Protein AF-0000000079069950 (afdb_homodimer)

Sequence (160 aa):
MEATERRRVAADRVRTAEDAVAQLKEGLAGLGVTLPSLRVDPVSCAGNEPTPLVDLGRCNIDTALRLCEVLAEKGSGHGDMEATERRRVAADRVRTAEDAVAQLKEGLAGLGVTLPSLRVDPVSCAGNEPTPLVDLGRCNIDTALRLCEVLAEKGSGHGD

Solvent-accessible surface area (backbone atoms only — not comparable to full-atom values): 8679 Å² total; per-residue (Å²): 127,55,74,66,54,43,50,49,53,37,51,50,51,48,50,52,42,48,50,45,44,51,46,35,50,49,32,34,46,76,70,75,41,82,51,91,61,50,38,64,29,65,74,36,50,46,76,83,75,43,62,52,29,34,28,46,31,57,41,49,55,70,54,48,47,51,51,30,53,58,38,47,58,55,61,64,58,63,72,112,126,53,76,63,56,42,51,50,52,38,52,50,52,47,51,53,42,47,51,45,46,52,47,35,50,50,33,34,44,76,71,73,42,83,50,91,62,50,37,66,29,66,73,36,50,47,77,83,76,43,62,53,28,33,26,48,32,58,42,48,55,70,56,46,49,52,51,30,52,59,38,48,59,56,61,64,59,63,71,112

Structure (mmCIF, N/CA/C/O backbone):
data_AF-0000000079069950-model_v1
#
loop_
_entity.id
_entity.type
_entity.pdbx_description
1 polymer 'Secreted protein'
#
loop_
_atom_site.group_PDB
_atom_site.id
_atom_site.type_symbol
_atom_site.label_atom_id
_atom_site.label_alt_id
_atom_site.label_comp_id
_atom_site.label_asym_id
_atom_site.label_entity_id
_atom_site.label_seq_id
_atom_site.pdbx_PDB_ins_code
_atom_site.Cartn_x
_atom_site.Cartn_y
_atom_site.Cartn_z
_atom_site.occupancy
_atom_site.B_iso_or_equiv
_atom_site.auth_seq_id
_atom_site.auth_comp_id
_atom_site.auth_asym_id
_atom_site.auth_atom_id
_atom_site.pdbx_PDB_model_num
ATOM 1 N N . MET A 1 1 ? -3.541 34.531 7.141 1 69.88 1 MET A N 1
ATOM 2 C CA . MET A 1 1 ? -2.301 33.781 7.363 1 69.88 1 MET A CA 1
ATOM 3 C C . MET A 1 1 ? -1.174 34.344 6.5 1 69.88 1 MET A C 1
ATOM 5 O O . MET A 1 1 ? -1.321 34.469 5.281 1 69.88 1 MET A O 1
ATOM 9 N N . GLU A 1 2 ? -0.205 34.906 7.266 1 88.06 2 GLU A N 1
ATOM 10 C CA . GLU A 1 2 ? 0.92 35.469 6.531 1 88.06 2 GLU A CA 1
ATOM 11 C C . GLU A 1 2 ? 1.663 34.406 5.738 1 88.06 2 GLU A C 1
ATOM 13 O O . GLU A 1 2 ? 1.631 33.219 6.102 1 88.06 2 GLU A O 1
ATOM 18 N N . ALA A 1 3 ? 2.256 34.781 4.57 1 88.69 3 ALA A N 1
ATOM 19 C CA . ALA A 1 3 ? 2.924 33.875 3.658 1 88.69 3 ALA A CA 1
ATOM 20 C C . ALA A 1 3 ? 3.908 32.969 4.41 1 88.69 3 ALA A C 1
ATOM 22 O O . ALA A 1 3 ? 4.047 31.797 4.094 1 88.69 3 ALA A O 1
ATOM 23 N N . THR A 1 4 ? 4.496 33.469 5.395 1 89.75 4 THR A N 1
ATOM 24 C CA . THR A 1 4 ? 5.48 32.719 6.172 1 89.75 4 THR A CA 1
ATOM 25 C C . THR A 1 4 ? 4.801 31.641 7.02 1 89.75 4 THR A C 1
ATOM 27 O O . THR A 1 4 ? 5.312 30.531 7.145 1 89.75 4 THR A O 1
ATOM 30 N N . GLU A 1 5 ? 3.697 32.094 7.582 1 90.69 5 GLU A N 1
ATOM 31 C CA . GLU A 1 5 ? 2.949 31.141 8.398 1 90.69 5 GLU A CA 1
ATOM 32 C C . GLU A 1 5 ? 2.385 30 7.559 1 90.69 5 GLU A C 1
ATOM 34 O O . GLU A 1 5 ? 2.412 28.844 7.973 1 90.69 5 GLU A O 1
ATOM 39 N N . ARG A 1 6 ? 1.92 30.328 6.391 1 88.75 6 ARG A N 1
ATOM 40 C CA . ARG A 1 6 ? 1.39 29.312 5.48 1 88.75 6 ARG A CA 1
ATOM 41 C C . ARG A 1 6 ? 2.467 28.312 5.086 1 88.75 6 ARG A C 1
ATOM 43 O O . ARG A 1 6 ? 2.209 27.109 5.023 1 88.75 6 ARG A O 1
ATOM 50 N N . ARG A 1 7 ? 3.633 28.844 4.863 1 90.56 7 ARG A N 1
ATOM 51 C CA . ARG A 1 7 ? 4.754 28 4.492 1 90.56 7 ARG A CA 1
ATOM 52 C C . ARG A 1 7 ? 5.16 27.094 5.652 1 90.56 7 ARG A C 1
ATOM 54 O O . ARG A 1 7 ? 5.508 25.922 5.445 1 90.56 7 ARG A O 1
ATOM 61 N N . ARG A 1 8 ? 5.125 27.656 6.785 1 91.94 8 ARG A N 1
ATOM 62 C CA . ARG A 1 8 ? 5.461 26.875 7.965 1 91.94 8 ARG A CA 1
ATOM 63 C C . ARG A 1 8 ? 4.445 25.75 8.18 1 91.94 8 ARG A C 1
ATOM 65 O O . ARG A 1 8 ? 4.824 24.609 8.461 1 91.94 8 ARG A O 1
ATOM 72 N N . VAL A 1 9 ? 3.205 25.969 8.086 1 91.5 9 VAL A N 1
ATOM 73 C CA . VAL A 1 9 ? 2.143 24.984 8.258 1 91.5 9 VAL A CA 1
ATOM 74 C C . VAL A 1 9 ? 2.279 23.891 7.211 1 91.5 9 VAL A C 1
ATOM 76 O O . VAL A 1 9 ? 2.145 22.703 7.523 1 91.5 9 VAL A O 1
ATOM 79 N N . ALA A 1 10 ? 2.559 24.344 6.016 1 91.25 10 ALA A N 1
ATOM 80 C CA . ALA A 1 10 ? 2.756 23.391 4.922 1 91.25 10 ALA A CA 1
ATOM 81 C C . ALA A 1 10 ? 3.926 22.453 5.211 1 91.25 10 ALA A C 1
ATOM 83 O O . ALA A 1 10 ? 3.824 21.25 5.008 1 91.25 10 ALA A O 1
ATOM 84 N N . ALA A 1 11 ? 5.008 22.969 5.684 1 92.69 11 ALA A N 1
ATOM 85 C CA . ALA A 1 11 ? 6.188 22.172 6.023 1 92.69 11 ALA A CA 1
ATOM 86 C C . ALA A 1 11 ? 5.883 21.188 7.156 1 92.69 11 ALA A C 1
ATOM 88 O O . ALA A 1 11 ? 6.367 20.062 7.152 1 92.69 11 ALA A O 1
ATOM 89 N N . ASP A 1 12 ? 5.152 21.609 8.062 1 93.62 12 ASP A N 1
ATOM 90 C CA . ASP A 1 12 ? 4.785 20.766 9.195 1 93.62 12 ASP A CA 1
ATOM 91 C C . ASP A 1 12 ? 3.926 19.594 8.742 1 93.62 12 ASP A C 1
ATOM 93 O O . ASP A 1 12 ? 4.082 18.469 9.242 1 93.62 12 ASP A O 1
ATOM 97 N N . ARG A 1 13 ? 3.016 19.844 7.852 1 93.69 13 ARG A N 1
ATOM 98 C CA . ARG A 1 13 ? 2.168 18.781 7.312 1 93.69 13 ARG A CA 1
ATOM 99 C C . ARG A 1 13 ? 3.002 17.719 6.602 1 93.69 13 ARG A C 1
ATOM 101 O O . ARG A 1 13 ? 2.756 16.531 6.758 1 93.69 13 ARG A O 1
ATOM 108 N N . VAL A 1 14 ? 3.936 18.141 5.895 1 95 14 VAL A N 1
ATOM 109 C CA . VAL A 1 14 ? 4.797 17.234 5.145 1 95 14 VAL A CA 1
ATOM 110 C C . VAL A 1 14 ? 5.664 16.422 6.105 1 95 14 VAL A C 1
ATOM 112 O O . VAL A 1 14 ? 5.848 15.219 5.922 1 95 14 VAL A O 1
ATOM 115 N N . ARG A 1 15 ? 6.156 17.031 7.094 1 95.69 15 ARG A N 1
ATOM 116 C CA . ARG A 1 15 ? 6.961 16.344 8.094 1 95.69 15 ARG A CA 1
ATOM 117 C C . ARG A 1 15 ? 6.141 15.273 8.812 1 95.69 15 ARG A C 1
ATOM 119 O O . ARG A 1 15 ? 6.645 14.188 9.094 1 95.69 15 ARG A O 1
ATOM 126 N N . THR A 1 16 ? 4.949 15.633 9.102 1 95.5 16 THR A N 1
ATOM 127 C CA . THR A 1 16 ? 4.051 14.672 9.734 1 95.5 16 THR A CA 1
ATOM 128 C C . THR A 1 16 ? 3.832 13.461 8.828 1 95.5 16 THR A C 1
ATOM 130 O O . THR A 1 16 ? 3.854 12.32 9.297 1 95.5 16 THR A O 1
ATOM 133 N N . ALA A 1 17 ? 3.666 13.75 7.641 1 97.25 17 ALA A N 1
ATOM 134 C CA . ALA A 1 17 ? 3.5 12.672 6.668 1 97.25 17 ALA A CA 1
ATOM 135 C C . ALA A 1 17 ? 4.762 11.82 6.578 1 97.25 17 ALA A C 1
ATOM 137 O O . ALA A 1 17 ? 4.68 10.594 6.504 1 97.25 17 ALA A O 1
ATOM 138 N N . GLU A 1 18 ? 5.906 12.406 6.512 1 98 18 GLU A N 1
ATOM 139 C CA . GLU A 1 18 ? 7.18 11.695 6.469 1 98 18 GLU A CA 1
ATOM 140 C C . GLU A 1 18 ? 7.359 10.812 7.699 1 98 18 GLU A C 1
ATOM 142 O O . GLU A 1 18 ? 7.887 9.703 7.602 1 98 18 GLU A O 1
ATOM 147 N N . ASP A 1 19 ? 6.957 11.289 8.773 1 98 19 ASP A N 1
ATOM 148 C CA . ASP A 1 19 ? 7.02 10.508 10.008 1 98 19 ASP A CA 1
ATOM 149 C C . ASP A 1 19 ? 6.121 9.273 9.914 1 98 19 ASP A C 1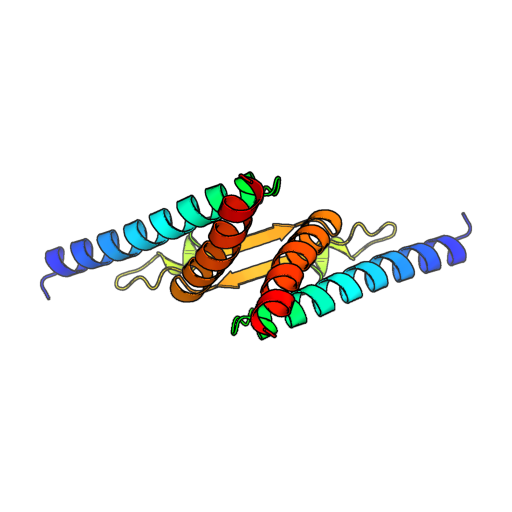
ATOM 151 O O . ASP A 1 19 ? 6.5 8.188 10.359 1 98 19 ASP A O 1
ATOM 155 N N . ALA A 1 20 ? 4.938 9.422 9.406 1 97.56 20 ALA A N 1
ATOM 156 C CA . ALA A 1 20 ? 4.023 8.305 9.219 1 97.56 20 ALA A CA 1
ATOM 157 C C . ALA A 1 20 ? 4.625 7.254 8.281 1 97.56 20 ALA A C 1
ATOM 159 O O . ALA A 1 20 ? 4.527 6.055 8.547 1 97.56 20 ALA A O 1
ATOM 160 N N . VAL A 1 21 ? 5.289 7.703 7.246 1 98.31 21 VAL A N 1
ATOM 161 C CA . VAL A 1 21 ? 5.93 6.809 6.289 1 98.31 21 VAL A CA 1
ATOM 162 C C . VAL A 1 21 ? 7.059 6.039 6.973 1 98.31 21 VAL A C 1
ATOM 164 O O . VAL A 1 21 ? 7.215 4.836 6.766 1 98.31 21 VAL A O 1
ATOM 167 N N . ALA A 1 22 ? 7.824 6.738 7.758 1 98.12 22 ALA A N 1
ATOM 168 C CA . ALA A 1 22 ? 8.906 6.09 8.492 1 98.12 22 ALA A CA 1
ATOM 169 C C . ALA A 1 22 ? 8.367 5.02 9.438 1 98.12 22 ALA A C 1
ATOM 171 O O . ALA A 1 22 ? 8.922 3.92 9.523 1 98.12 22 ALA A O 1
ATOM 172 N N . GLN A 1 23 ? 7.324 5.336 10.094 1 97.62 23 GLN A N 1
ATOM 173 C CA . GLN A 1 23 ? 6.691 4.375 10.992 1 97.62 23 GLN A CA 1
ATOM 174 C C . GLN A 1 23 ? 6.184 3.158 10.219 1 97.62 23 GLN A C 1
ATOM 176 O O . GLN A 1 23 ? 6.332 2.021 10.68 1 97.62 23 GLN A O 1
ATOM 181 N N . LEU A 1 24 ? 5.543 3.426 9.164 1 96.94 24 LEU A N 1
ATOM 182 C CA . LEU A 1 24 ? 5.027 2.348 8.328 1 96.94 24 LEU A CA 1
ATOM 183 C C . LEU A 1 24 ? 6.156 1.442 7.848 1 96.94 24 LEU A C 1
ATOM 185 O O . LEU A 1 24 ? 6.027 0.216 7.879 1 96.94 24 LEU A O 1
ATOM 189 N N . LYS A 1 25 ? 7.246 2.037 7.406 1 97.06 25 LYS A N 1
ATOM 190 C CA . LYS A 1 25 ? 8.406 1.271 6.969 1 97.06 25 LYS A CA 1
ATO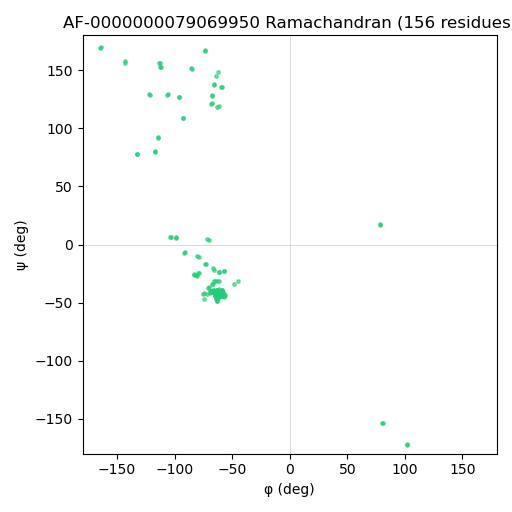M 191 C C . LYS A 1 25 ? 8.945 0.392 8.094 1 97.06 25 LYS A C 1
ATOM 193 O O . LYS A 1 25 ? 9.281 -0.775 7.875 1 97.06 25 LYS A O 1
ATOM 198 N N . GLU A 1 26 ? 9.008 0.953 9.203 1 96.31 26 GLU A N 1
ATOM 199 C CA . GLU A 1 26 ? 9.477 0.205 10.367 1 96.31 2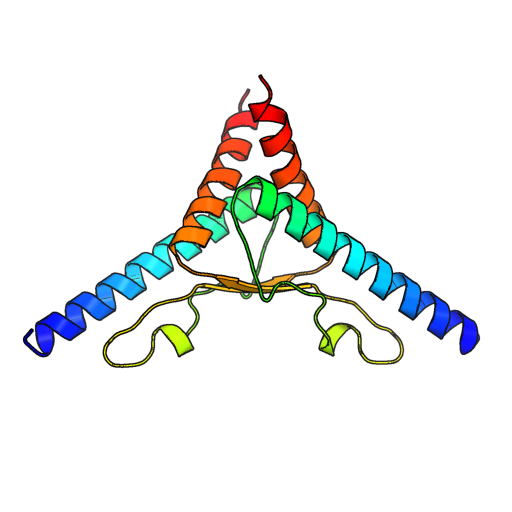6 GLU A CA 1
ATOM 200 C C . GLU A 1 26 ? 8.547 -0.959 10.688 1 96.31 26 GLU A C 1
ATOM 202 O O . GLU A 1 26 ? 9 -2.076 10.938 1 96.31 26 GLU A O 1
ATOM 207 N N . GLY A 1 27 ? 7.234 -0.665 10.727 1 94.75 27 GLY A N 1
ATOM 208 C CA . GLY A 1 27 ? 6.258 -1.714 10.969 1 94.75 27 GLY A CA 1
ATOM 209 C C . GLY A 1 27 ? 6.328 -2.844 9.961 1 94.75 27 GLY A C 1
ATOM 210 O O . GLY A 1 27 ? 6.277 -4.02 10.328 1 94.75 27 GLY A O 1
ATOM 211 N N . LEU A 1 28 ? 6.438 -2.508 8.773 1 94.81 28 LEU A N 1
ATOM 212 C CA . LEU A 1 28 ? 6.535 -3.508 7.711 1 94.81 28 LEU A CA 1
ATOM 213 C C . LEU A 1 28 ? 7.82 -4.316 7.844 1 94.81 28 LEU A C 1
ATOM 215 O O . LEU A 1 28 ? 7.805 -5.539 7.691 1 94.81 28 LEU A O 1
ATOM 219 N N . ALA A 1 29 ? 8.914 -3.619 8.109 1 93.75 29 ALA A N 1
ATOM 220 C CA . ALA A 1 29 ? 10.203 -4.285 8.281 1 93.75 29 ALA A CA 1
ATOM 221 C C . ALA A 1 29 ? 10.141 -5.305 9.414 1 93.75 29 ALA A C 1
ATOM 223 O O . ALA A 1 29 ? 10.758 -6.371 9.328 1 93.75 29 ALA A O 1
ATOM 224 N N . GLY A 1 30 ? 9.453 -4.926 10.438 1 91.88 30 GLY A N 1
ATOM 225 C CA . GLY A 1 30 ? 9.266 -5.84 11.555 1 91.88 30 GLY A CA 1
ATOM 226 C C . GLY A 1 30 ? 8.617 -7.152 11.148 1 91.88 30 GLY A C 1
ATOM 227 O O . GLY A 1 30 ? 8.773 -8.164 11.836 1 91.88 30 GLY A O 1
ATOM 228 N N . LEU A 1 31 ? 7.93 -7.129 10.062 1 88.88 31 LEU A N 1
ATOM 229 C CA . LEU A 1 31 ? 7.25 -8.312 9.547 1 88.88 31 LEU A CA 1
ATOM 230 C C . LEU A 1 31 ? 8.016 -8.914 8.375 1 88.88 31 LEU A C 1
ATOM 232 O O . LEU A 1 31 ? 7.527 -9.828 7.711 1 88.88 31 LEU A O 1
ATOM 236 N N . GLY A 1 32 ? 9.172 -8.414 8.086 1 91.81 32 GLY A N 1
ATOM 237 C CA . GLY A 1 32 ? 9.969 -8.891 6.969 1 91.81 32 GLY A CA 1
ATOM 238 C C . GLY A 1 32 ? 9.5 -8.367 5.629 1 91.81 32 GLY A C 1
ATOM 239 O O . GLY A 1 32 ? 9.781 -8.969 4.59 1 91.81 32 GLY A O 1
ATOM 240 N N . VAL A 1 33 ? 8.703 -7.332 5.586 1 93.31 33 VAL A N 1
ATOM 241 C CA . VAL A 1 33 ? 8.141 -6.758 4.367 1 93.31 33 VAL A CA 1
ATOM 242 C C . VAL A 1 33 ? 8.844 -5.445 4.043 1 93.31 33 VAL A C 1
ATOM 244 O O . VAL A 1 33 ? 9.047 -4.609 4.926 1 93.31 33 VAL A O 1
ATOM 247 N N . THR A 1 34 ? 9.273 -5.363 2.84 1 94.69 34 THR A N 1
ATOM 248 C CA . THR A 1 34 ? 9.859 -4.113 2.369 1 94.69 34 THR A CA 1
ATOM 249 C C . THR A 1 34 ? 9.109 -3.592 1.148 1 94.69 34 THR A C 1
ATOM 251 O O . THR A 1 34 ? 8.773 -4.359 0.243 1 94.69 34 THR A O 1
ATOM 254 N N . LEU A 1 35 ? 8.742 -2.387 1.184 1 96.56 35 LEU A N 1
ATOM 255 C CA . LEU A 1 35 ? 8.172 -1.657 0.055 1 96.56 35 LEU A CA 1
ATOM 256 C C . LEU A 1 35 ? 9.109 -0.533 -0.388 1 96.56 35 LEU A C 1
ATOM 258 O O . LEU A 1 35 ? 9.016 0.589 0.117 1 96.56 35 LEU A O 1
ATOM 262 N N . PRO A 1 36 ? 9.977 -0.802 -1.322 1 95.75 36 PRO A N 1
ATOM 263 C CA . PRO A 1 36 ? 11.047 0.138 -1.671 1 95.75 36 PRO A CA 1
ATOM 264 C C . PRO A 1 36 ? 10.516 1.473 -2.188 1 95.75 36 PRO A C 1
ATOM 266 O O . PRO A 1 36 ? 11.211 2.486 -2.129 1 95.75 36 PRO A O 1
ATOM 269 N N . SER A 1 37 ? 9.297 1.433 -2.705 1 96.44 37 SER A N 1
ATOM 270 C CA . SER A 1 37 ? 8.781 2.646 -3.328 1 96.44 37 SER A CA 1
ATOM 271 C C . SER A 1 37 ? 7.855 3.404 -2.379 1 96.44 37 SER A C 1
ATOM 273 O O . SER A 1 37 ? 7.227 4.387 -2.771 1 96.44 37 SER A O 1
ATOM 275 N N . LEU A 1 38 ? 7.754 2.973 -1.173 1 97.88 38 LEU A N 1
ATOM 276 C CA . LEU A 1 38 ? 6.93 3.625 -0.16 1 97.88 38 LEU A CA 1
ATOM 277 C C . LEU A 1 38 ? 7.508 4.984 0.217 1 97.88 38 LEU A C 1
ATOM 279 O O . LEU A 1 38 ? 8.68 5.082 0.603 1 97.88 38 LEU A O 1
ATOM 283 N N . ARG A 1 39 ? 6.699 6.035 0.02 1 98.12 39 ARG A N 1
ATOM 284 C CA . ARG A 1 39 ? 7.148 7.398 0.276 1 98.12 39 ARG A CA 1
ATOM 285 C C . ARG A 1 39 ? 5.965 8.359 0.354 1 98.12 39 ARG A C 1
ATOM 287 O O . ARG A 1 39 ? 4.832 7.977 0.054 1 98.12 39 ARG A O 1
ATOM 294 N N . VAL A 1 40 ? 6.32 9.586 0.81 1 98 40 VAL A N 1
ATOM 295 C CA . VAL A 1 40 ? 5.344 10.656 0.632 1 98 40 VAL A CA 1
ATOM 296 C C . VAL A 1 40 ? 5.188 10.977 -0.854 1 98 40 VAL A C 1
ATOM 298 O O . VAL A 1 40 ? 6.18 11.102 -1.576 1 98 40 VAL A O 1
ATOM 301 N N . ASP A 1 41 ? 3.904 10.969 -1.30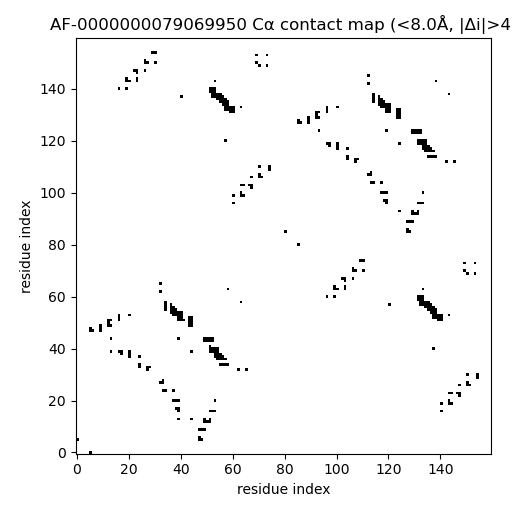1 1 97.19 41 ASP A N 1
ATOM 302 C CA . ASP A 1 41 ? 3.658 11.297 -2.701 1 97.19 41 ASP A CA 1
ATOM 303 C C . ASP A 1 41 ? 4.129 12.719 -3.023 1 97.19 41 ASP A C 1
ATOM 305 O O . ASP A 1 41 ? 3.609 13.688 -2.471 1 97.19 41 ASP A O 1
ATOM 309 N N . PRO A 1 42 ? 5.035 12.859 -3.916 1 95.56 42 PRO A N 1
ATOM 310 C CA . PRO A 1 42 ? 5.602 14.188 -4.18 1 95.56 42 PRO A CA 1
ATOM 311 C C . PRO A 1 42 ? 4.582 15.156 -4.773 1 95.56 42 PRO A C 1
ATOM 313 O O . PRO A 1 42 ? 4.652 16.359 -4.523 1 95.56 42 PRO A O 1
ATOM 316 N N . VAL A 1 43 ? 3.664 14.594 -5.535 1 94.75 43 VAL A N 1
ATOM 317 C CA . VAL A 1 43 ? 2.68 15.438 -6.207 1 94.75 43 VAL A CA 1
ATOM 318 C C . VAL A 1 43 ? 1.739 16.062 -5.176 1 94.75 43 VAL A C 1
ATOM 320 O O . VAL A 1 43 ? 1.387 17.234 -5.273 1 94.75 43 VAL A O 1
ATOM 323 N N . SER A 1 44 ? 1.375 15.266 -4.199 1 95.12 44 SER A N 1
ATOM 324 C CA . SER A 1 44 ? 0.43 15.727 -3.186 1 95.12 44 SER A CA 1
ATOM 325 C C . SER A 1 44 ? 1.083 16.719 -2.234 1 95.12 44 SER A C 1
ATOM 327 O O . SER A 1 44 ? 0.392 17.438 -1.504 1 95.12 44 SER A O 1
ATOM 329 N N . CYS A 1 45 ? 2.383 16.766 -2.207 1 93.19 45 CYS A N 1
ATOM 330 C CA . CYS A 1 45 ? 3.117 17.672 -1.328 1 93.19 45 CYS A CA 1
ATOM 331 C C . CYS A 1 45 ? 3.404 19 -2.023 1 93.19 45 CYS A C 1
ATOM 333 O O . CYS A 1 45 ? 3.861 19.953 -1.388 1 93.19 45 CYS A O 1
ATOM 335 N N . ALA A 1 46 ? 3.096 19.031 -3.188 1 88.75 46 ALA A N 1
ATOM 336 C CA . ALA A 1 46 ? 3.432 20.219 -3.971 1 88.75 46 ALA A CA 1
ATOM 337 C C . ALA A 1 46 ? 2.352 21.281 -3.836 1 88.75 46 ALA A C 1
ATOM 339 O O . ALA A 1 46 ? 1.22 20.984 -3.445 1 88.75 46 ALA A O 1
ATOM 340 N N . GLY A 1 47 ? 2.715 22.562 -3.975 1 83.56 47 GLY A N 1
ATOM 341 C CA . GLY A 1 47 ? 1.772 23.656 -4.008 1 83.56 47 GLY A CA 1
ATOM 342 C C . GLY A 1 47 ? 1.695 24.422 -2.695 1 83.56 47 GLY A C 1
ATOM 343 O O . GLY A 1 47 ? 2.502 24.188 -1.792 1 83.56 47 GLY A O 1
ATOM 344 N N . ASN A 1 48 ? 0.699 25.391 -2.592 1 81.69 48 ASN A N 1
ATOM 345 C CA . ASN A 1 48 ? 0.606 26.328 -1.488 1 81.69 48 ASN A CA 1
ATOM 346 C C . ASN A 1 48 ? -0.098 25.719 -0.28 1 81.69 48 ASN A C 1
ATOM 348 O O . ASN A 1 48 ? 0.121 26.156 0.854 1 81.69 48 ASN A O 1
ATOM 352 N N . GLU A 1 49 ? -0.924 24.781 -0.476 1 88.81 49 GLU A N 1
ATOM 353 C CA . GLU A 1 49 ? -1.649 24.094 0.588 1 88.81 49 GLU A CA 1
ATOM 354 C C . GLU A 1 49 ? -1.584 22.594 0.413 1 88.81 49 GLU A C 1
ATOM 356 O O . GLU A 1 49 ? -2.564 21.953 0.005 1 88.81 49 GLU A O 1
ATOM 361 N N . PRO A 1 50 ? -0.407 22.109 0.81 1 91.25 50 PRO A N 1
ATOM 362 C CA . PRO A 1 50 ? -0.209 20.688 0.584 1 91.25 50 PRO A CA 1
ATOM 363 C C . PRO A 1 50 ? -1.148 19.812 1.421 1 91.25 50 PRO A C 1
ATOM 365 O O . PRO A 1 50 ? -1.444 20.156 2.57 1 91.25 50 PRO A O 1
ATOM 368 N N . THR A 1 51 ? -1.739 18.75 0.832 1 94.25 51 THR A N 1
ATOM 369 C CA . THR A 1 51 ? -2.447 17.641 1.461 1 94.25 51 THR A CA 1
ATOM 370 C C . THR A 1 51 ? -1.734 16.312 1.188 1 94.25 51 THR A C 1
ATOM 372 O O . THR A 1 51 ? -2.158 15.547 0.326 1 94.25 51 THR A O 1
ATOM 375 N N . PRO A 1 52 ? -0.681 16.125 1.98 1 96.62 52 PRO A N 1
ATOM 376 C CA . PRO A 1 52 ? 0.219 15.016 1.668 1 96.62 52 PRO A CA 1
ATOM 377 C C . PRO A 1 52 ? -0.49 13.664 1.676 1 96.62 52 PRO A C 1
ATOM 379 O O . PRO A 1 52 ? -1.345 13.414 2.529 1 96.62 52 PRO A O 1
ATOM 382 N N . LEU A 1 53 ? -0.21 12.914 0.713 1 96.75 53 LEU A N 1
ATOM 383 C CA . LEU A 1 53 ? -0.607 11.508 0.619 1 96.75 53 LEU A CA 1
ATOM 384 C C . LEU A 1 53 ? 0.611 10.594 0.686 1 96.75 53 LEU A C 1
ATOM 386 O O . LEU A 1 53 ? 1.735 11.031 0.427 1 96.75 53 LEU A O 1
ATOM 390 N N . VAL A 1 54 ? 0.308 9.398 1.096 1 97.69 54 VAL A N 1
ATOM 391 C CA . VAL A 1 54 ? 1.339 8.367 1.076 1 97.69 54 VAL A CA 1
ATOM 392 C C . VAL A 1 54 ? 1.22 7.543 -0.203 1 97.69 54 VAL A C 1
ATOM 394 O O . VAL A 1 54 ? 0.129 7.09 -0.56 1 97.69 54 VAL A O 1
ATOM 397 N N . ASP A 1 55 ? 2.314 7.453 -0.883 1 97.75 55 ASP A N 1
ATOM 398 C CA . ASP A 1 55 ? 2.404 6.547 -2.023 1 97.75 55 ASP A CA 1
ATOM 399 C C . ASP A 1 55 ? 2.951 5.184 -1.599 1 97.75 55 ASP A C 1
ATOM 401 O O . ASP A 1 55 ? 4.148 5.047 -1.333 1 97.75 55 ASP A O 1
ATOM 405 N N . LEU A 1 56 ? 2.045 4.145 -1.6 1 97.69 56 LEU A N 1
ATOM 406 C CA . LEU A 1 56 ? 2.453 2.822 -1.141 1 97.69 56 LEU A CA 1
ATOM 407 C C . LEU A 1 56 ? 3.195 2.07 -2.24 1 97.69 56 LEU A C 1
ATOM 409 O O . LEU A 1 56 ? 3.977 1.16 -1.956 1 97.69 56 LEU A O 1
ATOM 413 N N . GLY A 1 57 ? 2.941 2.371 -3.359 1 96.81 57 GLY A N 1
ATOM 414 C CA . GLY A 1 57 ? 3.658 1.762 -4.469 1 96.81 57 GLY A CA 1
ATOM 415 C C . GLY A 1 57 ? 3.141 0.382 -4.828 1 96.81 57 GLY A C 1
ATOM 416 O O . GLY A 1 57 ? 1.938 0.122 -4.742 1 96.81 57 GLY A O 1
ATOM 417 N N . ARG A 1 58 ? 4.035 -0.425 -5.398 1 96.94 58 ARG A N 1
ATOM 418 C CA . ARG A 1 58 ? 3.715 -1.775 -5.848 1 96.94 58 ARG A CA 1
ATOM 419 C C . ARG A 1 58 ? 4.441 -2.818 -5.004 1 96.94 58 ARG A C 1
ATOM 421 O O . ARG A 1 58 ? 5.469 -2.523 -4.391 1 96.94 58 ARG A O 1
ATOM 428 N N . CYS A 1 59 ? 3.85 -3.941 -4.938 1 96.69 59 CYS A N 1
ATOM 429 C CA . CYS A 1 59 ? 4.488 -5.047 -4.234 1 96.69 59 CYS A CA 1
ATOM 430 C C . CYS A 1 59 ? 4.211 -6.371 -4.938 1 96.69 59 CYS A C 1
ATOM 432 O O . CYS A 1 59 ? 3.299 -6.465 -5.762 1 96.69 59 CYS A O 1
ATOM 434 N N . ASN A 1 60 ? 5.082 -7.375 -4.73 1 96.31 60 ASN A N 1
ATOM 435 C CA . ASN A 1 60 ? 4.836 -8.703 -5.293 1 96.31 60 ASN A CA 1
ATOM 436 C C . ASN A 1 60 ? 3.719 -9.422 -4.547 1 96.31 60 ASN A C 1
ATOM 438 O O . ASN A 1 60 ? 3.277 -8.977 -3.488 1 96.31 60 ASN A O 1
ATOM 442 N N . ILE A 1 61 ? 3.271 -10.516 -5.18 1 96.12 61 ILE A N 1
ATOM 443 C CA . ILE A 1 61 ? 2.139 -11.273 -4.648 1 96.12 61 ILE A CA 1
ATOM 444 C C . ILE A 1 61 ? 2.506 -11.867 -3.291 1 96.12 61 ILE A C 1
ATOM 446 O O . ILE A 1 61 ? 1.683 -11.883 -2.373 1 96.12 61 ILE A O 1
ATOM 450 N N . ASP A 1 62 ? 3.701 -12.352 -3.191 1 94.31 62 ASP A N 1
ATOM 451 C CA . ASP A 1 62 ? 4.141 -12.93 -1.927 1 94.31 62 ASP A CA 1
ATOM 452 C C . ASP A 1 62 ? 4.055 -11.914 -0.794 1 94.31 62 ASP A C 1
ATOM 454 O O . ASP A 1 62 ? 3.629 -12.242 0.315 1 94.31 62 ASP A O 1
ATOM 458 N N . THR A 1 63 ? 4.41 -10.711 -1.018 1 94.88 63 THR A N 1
ATOM 459 C CA . THR A 1 63 ? 4.328 -9.625 -0.044 1 94.88 63 THR A CA 1
ATOM 460 C C . THR A 1 63 ? 2.877 -9.344 0.327 1 94.88 63 THR A C 1
ATOM 462 O O . THR A 1 63 ? 2.551 -9.188 1.506 1 94.88 63 THR A O 1
ATOM 465 N N . ALA A 1 64 ? 2.037 -9.25 -0.66 1 95.88 64 ALA A N 1
ATOM 466 C CA . ALA A 1 64 ? 0.612 -9.039 -0.419 1 95.88 64 ALA A CA 1
ATOM 467 C C . ALA A 1 64 ? 0.038 -10.125 0.487 1 95.88 64 ALA A C 1
ATOM 469 O O . ALA A 1 64 ? -0.725 -9.828 1.41 1 95.88 64 ALA A O 1
ATOM 470 N N . LEU A 1 65 ? 0.425 -11.344 0.2 1 95.25 65 LEU A N 1
ATOM 471 C CA . LEU A 1 65 ? -0.085 -12.461 0.979 1 95.25 65 LEU A CA 1
ATOM 472 C C . LEU A 1 65 ? 0.426 -12.406 2.416 1 95.25 65 LEU A C 1
ATOM 474 O O . LEU A 1 65 ? -0.306 -12.734 3.352 1 95.25 65 LEU A O 1
ATOM 478 N N . ARG A 1 66 ? 1.623 -11.93 2.584 1 93.56 66 ARG A N 1
ATOM 479 C CA . ARG A 1 66 ? 2.15 -11.742 3.932 1 93.56 66 ARG A CA 1
ATOM 480 C C . ARG A 1 66 ? 1.35 -10.68 4.688 1 93.56 66 ARG A C 1
ATOM 482 O O . ARG A 1 66 ? 1.036 -10.859 5.867 1 93.56 66 ARG A O 1
ATOM 489 N N . LEU A 1 67 ? 1.028 -9.648 3.98 1 93.62 67 LEU A N 1
ATOM 490 C CA . LEU A 1 67 ? 0.207 -8.609 4.602 1 93.62 67 LEU A CA 1
ATOM 491 C C . LEU A 1 67 ? -1.163 -9.164 4.98 1 93.62 67 LEU A C 1
ATOM 493 O O . LEU A 1 67 ? -1.694 -8.836 6.047 1 93.62 67 LEU A O 1
ATOM 497 N N . CYS A 1 68 ? -1.714 -9.977 4.164 1 94.19 68 CYS A N 1
ATOM 498 C CA . CYS A 1 68 ? -3.004 -10.602 4.453 1 94.19 68 CYS A CA 1
ATOM 499 C C . CYS A 1 68 ? -2.943 -11.406 5.742 1 94.19 68 CYS A C 1
ATOM 501 O O . CYS A 1 68 ? -3.879 -11.375 6.547 1 94.19 68 CYS A O 1
ATOM 503 N N . GLU A 1 69 ? -1.9 -12.078 5.91 1 92.06 69 GLU A N 1
ATOM 504 C CA . GLU A 1 69 ? -1.734 -12.891 7.113 1 92.06 69 GLU A CA 1
ATOM 505 C C . GLU A 1 69 ? -1.708 -12.016 8.367 1 92.06 69 GLU A C 1
ATOM 507 O O . GLU A 1 69 ? -2.309 -12.367 9.383 1 92.06 69 GLU A O 1
ATOM 512 N N . VAL A 1 70 ? -1.053 -10.969 8.273 1 89.94 70 VAL A N 1
ATOM 513 C CA . VAL A 1 70 ? -0.945 -10.039 9.391 1 89.94 70 VAL A CA 1
ATOM 514 C C . VAL A 1 70 ? -2.32 -9.469 9.727 1 89.94 70 VAL A C 1
ATOM 516 O O . VAL A 1 70 ? -2.682 -9.344 10.898 1 89.94 70 VAL A O 1
ATOM 519 N N . LEU A 1 71 ? -3.031 -9.156 8.734 1 89.62 71 LEU A N 1
ATOM 520 C CA . LEU A 1 71 ? -4.344 -8.547 8.922 1 89.62 71 LEU A CA 1
ATOM 521 C C . LEU A 1 71 ? -5.336 -9.562 9.484 1 89.62 71 LEU A C 1
ATOM 523 O O . LEU A 1 71 ? -6.215 -9.211 10.273 1 89.62 71 LEU A O 1
ATOM 527 N N . ALA A 1 72 ? -5.254 -10.789 9.07 1 85 72 ALA A N 1
ATOM 528 C CA . ALA A 1 72 ? -6.156 -11.844 9.516 1 85 72 ALA A CA 1
ATOM 529 C C . ALA A 1 7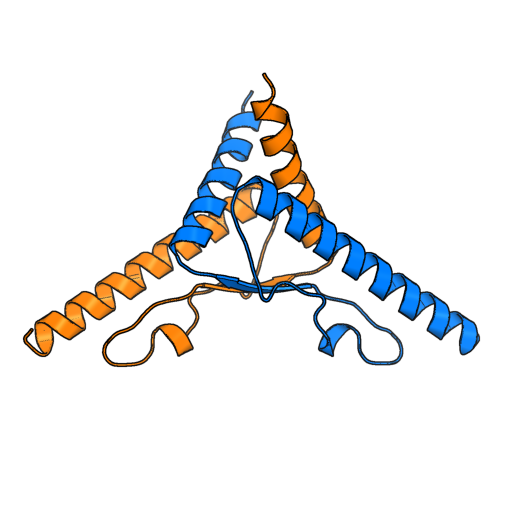2 ? -5.941 -12.164 10.992 1 85 72 ALA A C 1
ATOM 531 O O . ALA A 1 72 ? -6.891 -12.508 11.703 1 85 72 ALA A O 1
ATOM 532 N N . GLU A 1 73 ? -4.832 -12.203 11.438 1 77.38 73 GLU A N 1
ATOM 533 C CA . GLU A 1 73 ? -4.527 -12.477 12.836 1 77.38 73 GLU A CA 1
ATOM 534 C C . GLU A 1 73 ? -5.105 -11.398 13.75 1 77.38 73 GLU A C 1
ATOM 536 O O . GLU A 1 73 ? -5.457 -11.672 14.898 1 77.38 73 GLU A O 1
ATOM 541 N N . LYS A 1 74 ? -5.184 -10.273 13.312 1 65.31 74 LYS A N 1
ATOM 542 C CA . LYS A 1 74 ? -5.773 -9.188 14.094 1 65.31 74 LYS A CA 1
ATOM 543 C C . LYS A 1 74 ? -7.293 -9.305 14.141 1 65.31 74 LYS A C 1
ATOM 545 O O . LYS A 1 74 ? -7.914 -9.016 15.164 1 65.31 74 LYS A O 1
ATOM 550 N N . GLY A 1 75 ? -7.906 -9.617 13.016 1 58.38 75 GLY A N 1
ATOM 551 C CA . GLY A 1 75 ? -9.344 -9.828 13.039 1 58.38 75 GLY A CA 1
ATOM 552 C C . GLY A 1 75 ? -9.758 -10.977 13.938 1 58.38 75 GLY A C 1
ATOM 553 O O . GLY A 1 75 ? -10.859 -10.977 14.484 1 58.38 75 GLY A O 1
ATOM 554 N N . SER A 1 76 ? -9.07 -12.047 13.961 1 53.5 76 SER A N 1
ATOM 555 C CA . SER A 1 76 ? -9.43 -13.148 14.844 1 53.5 76 SER A CA 1
ATOM 556 C C . SER A 1 76 ? -9.281 -12.758 16.312 1 53.5 76 SER A C 1
ATOM 558 O O . SER A 1 76 ? -9.828 -13.414 17.188 1 53.5 76 SER A O 1
ATOM 560 N N . GLY A 1 77 ? -8.531 -11.82 16.547 1 47.31 77 GLY A N 1
ATOM 561 C CA . GLY A 1 77 ? -8.352 -11.516 17.953 1 47.31 77 GLY A CA 1
ATOM 562 C C . GLY A 1 77 ? -9.492 -10.711 18.531 1 47.31 77 GLY A C 1
ATOM 563 O O . GLY A 1 77 ? -9.516 -10.438 19.734 1 47.31 77 GLY A O 1
ATOM 564 N N . HIS A 1 78 ? -10.219 -9.984 17.812 1 43.19 78 HIS A N 1
ATOM 565 C CA . HIS A 1 78 ? -11.234 -9.195 18.5 1 43.19 78 HIS A CA 1
ATOM 566 C C . HIS A 1 78 ? -12.445 -10.039 18.859 1 43.19 78 HIS A C 1
ATOM 568 O O . HIS A 1 78 ? -13.453 -9.516 19.344 1 43.19 78 HIS A O 1
ATOM 574 N N . GLY A 1 79 ? -12.484 -11.266 18.312 1 34.94 79 GLY A N 1
ATOM 575 C CA . GLY A 1 79 ? -13.688 -11.953 18.75 1 34.94 79 GLY A CA 1
ATOM 576 C C . GLY A 1 79 ? -13.648 -12.336 20.219 1 34.94 79 GLY A C 1
ATOM 577 O O . GLY A 1 79 ? -14.516 -13.062 20.703 1 34.94 79 GLY A O 1
ATOM 578 N N . ASP A 1 80 ? -12.711 -12.023 21.016 1 29.66 80 ASP A N 1
ATOM 579 C CA . ASP A 1 80 ? -13.117 -12.406 22.359 1 29.66 80 ASP A CA 1
ATOM 580 C C . ASP A 1 80 ? -14.18 -11.453 22.906 1 29.66 80 ASP A C 1
ATOM 582 O O . ASP A 1 80 ? -14.148 -10.25 22.641 1 29.66 80 ASP A O 1
ATOM 586 N N . MET B 1 1 ? 6.723 -25.062 -24.625 1 70.81 1 MET B N 1
ATOM 587 C CA . MET B 1 1 ? 5.383 -24.703 -24.156 1 70.81 1 MET B CA 1
ATOM 588 C C . MET B 1 1 ? 4.555 -24.141 -25.312 1 70.81 1 MET B C 1
ATOM 590 O O . MET B 1 1 ? 4.984 -23.203 -25.984 1 70.81 1 MET B O 1
ATOM 594 N N . GLU B 1 2 ? 3.545 -24.938 -25.594 1 87.5 2 GLU B N 1
ATOM 595 C CA . GLU B 1 2 ? 2.707 -24.484 -26.703 1 87.5 2 GLU B CA 1
ATOM 596 C C . GLU B 1 2 ? 2.01 -23.172 -26.375 1 87.5 2 GLU B C 1
ATOM 598 O O . GLU B 1 2 ? 1.823 -22.844 -25.188 1 87.5 2 GLU B O 1
ATOM 603 N N . ALA B 1 3 ? 1.886 -22.375 -27.484 1 87.69 3 ALA B N 1
ATOM 604 C CA . ALA B 1 3 ? 1.314 -21.047 -27.328 1 87.69 3 ALA B CA 1
ATOM 605 C C . ALA B 1 3 ? 0.067 -21.078 -26.438 1 87.69 3 ALA B C 1
ATOM 607 O O . ALA B 1 3 ? -0.162 -20.172 -25.641 1 87.69 3 ALA B O 1
ATOM 608 N N . THR B 1 4 ? -0.696 -22.109 -26.422 1 90.19 4 THR B N 1
ATOM 609 C CA . THR B 1 4 ? -1.924 -22.25 -25.641 1 90.19 4 THR B CA 1
ATOM 610 C C . THR B 1 4 ? -1.609 -22.469 -24.172 1 90.19 4 THR B C 1
ATOM 612 O O . THR B 1 4 ? -2.283 -21.922 -23.297 1 90.19 4 THR B O 1
ATOM 615 N N . GLU B 1 5 ? -0.729 -23.328 -23.969 1 90.44 5 GLU B N 1
ATOM 616 C CA . GLU B 1 5 ? -0.321 -23.609 -22.594 1 90.44 5 GLU B CA 1
ATOM 617 C C . GLU B 1 5 ? 0.271 -22.359 -21.922 1 90.44 5 GLU B C 1
ATOM 619 O O . GLU B 1 5 ? 0.002 -22.094 -20.75 1 90.44 5 GLU B O 1
ATOM 624 N N . ARG B 1 6 ? 1.026 -21.609 -22.703 1 88.25 6 ARG B N 1
ATOM 625 C CA . ARG B 1 6 ? 1.623 -20.375 -22.188 1 88.25 6 ARG B CA 1
ATOM 626 C C . ARG B 1 6 ? 0.548 -19.375 -21.797 1 88.25 6 ARG B C 1
ATOM 628 O O . ARG B 1 6 ? 0.659 -18.703 -20.75 1 88.25 6 ARG B O 1
ATOM 635 N N . ARG B 1 7 ? -0.451 -19.312 -22.641 1 90.31 7 ARG B N 1
ATOM 636 C CA . ARG B 1 7 ? -1.556 -18.391 -22.375 1 90.31 7 ARG B CA 1
ATOM 637 C C . ARG B 1 7 ? -2.334 -18.828 -21.141 1 90.31 7 ARG B C 1
ATOM 639 O O . ARG B 1 7 ? -2.773 -17.984 -20.344 1 90.31 7 ARG B O 1
ATOM 646 N N . ARG B 1 8 ? -2.486 -20.078 -21.047 1 91.88 8 ARG B N 1
ATOM 647 C CA . ARG B 1 8 ? -3.184 -20.609 -19.875 1 91.88 8 ARG B CA 1
ATOM 648 C C . ARG B 1 8 ? -2.402 -20.328 -18.594 1 91.88 8 ARG B C 1
ATOM 650 O O . ARG B 1 8 ? -2.979 -19.906 -17.594 1 91.88 8 ARG B O 1
ATOM 657 N N . VAL B 1 9 ? -1.185 -20.516 -18.547 1 91.38 9 VAL B N 1
ATOM 658 C CA . VAL B 1 9 ? -0.326 -20.281 -17.391 1 91.38 9 VAL B CA 1
ATOM 659 C C . VAL B 1 9 ? -0.354 -18.812 -17.031 1 91.38 9 VAL B C 1
ATOM 661 O O . VAL B 1 9 ? -0.446 -18.453 -15.844 1 91.38 9 VAL B O 1
ATOM 664 N N . ALA B 1 10 ? -0.284 -18 -18.047 1 91 10 ALA B N 1
ATOM 665 C CA . ALA B 1 10 ? -0.341 -16.562 -17.844 1 91 10 ALA B CA 1
ATOM 666 C C . ALA B 1 10 ? -1.657 -16.156 -17.188 1 91 10 ALA B C 1
ATOM 668 O O . ALA B 1 10 ? -1.669 -15.344 -16.25 1 91 10 ALA B O 1
ATOM 669 N N . ALA B 1 11 ? -2.727 -16.672 -17.625 1 92.75 11 ALA B N 1
ATOM 670 C CA . ALA B 1 11 ? -4.043 -16.391 -17.062 1 92.75 11 ALA B CA 1
ATOM 671 C C . ALA B 1 11 ? -4.137 -16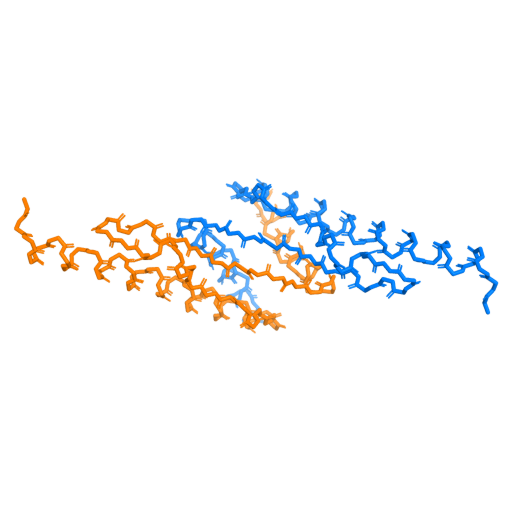.859 -15.609 1 92.75 11 ALA B C 1
ATOM 673 O O . ALA B 1 11 ? -4.75 -16.188 -14.773 1 92.75 11 ALA B O 1
ATOM 674 N N . ASP B 1 12 ? -3.613 -17.938 -15.359 1 93.5 12 ASP B N 1
ATOM 675 C CA . ASP B 1 12 ? -3.627 -18.484 -14 1 93.5 12 ASP B CA 1
ATOM 676 C C . ASP B 1 12 ? -2.844 -17.594 -13.039 1 93.5 12 ASP B C 1
ATOM 678 O O . ASP B 1 12 ? -3.254 -17.391 -11.898 1 93.5 12 ASP B O 1
ATOM 682 N N . ARG B 1 13 ? -1.725 -17.094 -13.484 1 93.69 13 ARG B N 1
ATOM 683 C CA . ARG B 1 13 ? -0.915 -16.188 -12.664 1 93.69 13 ARG B CA 1
ATOM 684 C C . ARG B 1 13 ? -1.686 -14.922 -12.32 1 93.69 13 ARG B C 1
ATOM 686 O O . ARG B 1 13 ? -1.635 -14.453 -11.18 1 93.69 13 ARG B O 1
ATOM 693 N N . VAL B 1 14 ? -2.377 -14.422 -13.234 1 94.94 14 VAL B N 1
ATOM 694 C CA . VAL B 1 14 ? -3.145 -13.195 -13.047 1 94.94 14 VAL B CA 1
ATOM 695 C C . VAL B 1 14 ? -4.305 -13.461 -12.094 1 94.94 14 VAL B C 1
ATOM 697 O O . VAL B 1 14 ? -4.594 -12.633 -11.219 1 94.94 14 VAL B O 1
ATOM 700 N N . ARG B 1 15 ? -4.93 -14.547 -12.242 1 95.69 15 ARG B N 1
ATOM 701 C CA . ARG B 1 15 ? -6.031 -14.906 -11.352 1 95.69 15 ARG B CA 1
ATOM 702 C C . ARG B 1 15 ? -5.547 -15.047 -9.906 1 95.69 15 ARG B C 1
ATOM 704 O O . ARG B 1 15 ? -6.234 -14.641 -8.977 1 95.69 15 ARG B O 1
ATOM 711 N N . THR B 1 16 ? -4.43 -15.633 -9.781 1 95.38 16 THR B N 1
ATOM 712 C CA . THR B 1 16 ? -3.834 -15.773 -8.453 1 95.38 16 THR B CA 1
ATOM 713 C C . THR B 1 16 ? -3.566 -14.398 -7.84 1 95.38 16 THR B C 1
ATOM 715 O O . THR B 1 16 ? -3.844 -14.18 -6.66 1 95.38 16 THR B O 1
ATOM 718 N N . ALA B 1 17 ? -3.09 -13.57 -8.633 1 97.19 17 ALA B N 1
ATOM 719 C CA . ALA B 1 17 ? -2.84 -12.203 -8.18 1 97.19 17 ALA B CA 1
ATOM 720 C C . ALA B 1 17 ? -4.141 -11.5 -7.797 1 97.19 17 ALA B C 1
ATOM 722 O O . ALA B 1 17 ? -4.203 -10.797 -6.785 1 97.19 17 ALA B O 1
ATOM 723 N N . GLU B 1 18 ? -5.152 -11.633 -8.586 1 98 18 GLU B N 1
ATOM 724 C CA . GLU B 1 18 ? -6.461 -11.055 -8.305 1 98 18 GLU B CA 1
ATOM 725 C C . GLU B 1 18 ? -7.031 -11.586 -6.996 1 98 18 GLU B C 1
ATOM 727 O O . GLU B 1 18 ? -7.66 -10.844 -6.238 1 98 18 GLU B O 1
ATOM 732 N N . ASP B 1 19 ? -6.844 -12.789 -6.773 1 97.94 19 ASP B N 1
ATOM 733 C CA . ASP B 1 19 ? -7.289 -13.391 -5.52 1 97.94 19 ASP B CA 1
ATOM 734 C C . ASP B 1 19 ? -6.566 -12.773 -4.324 1 97.94 19 ASP B C 1
ATOM 736 O O . ASP B 1 19 ? -7.176 -12.508 -3.287 1 97.94 19 ASP B O 1
ATOM 740 N N . ALA B 1 20 ? -5.281 -12.586 -4.43 1 97.56 20 ALA B N 1
ATOM 741 C CA . ALA B 1 20 ? -4.5 -11.945 -3.375 1 97.56 20 ALA B CA 1
ATOM 742 C C . ALA B 1 20 ? -4.996 -10.531 -3.104 1 97.56 20 ALA B C 1
ATOM 744 O O . ALA B 1 20 ? -5.117 -10.117 -1.946 1 97.56 20 ALA B O 1
ATOM 745 N N . VAL B 1 21 ? -5.324 -9.805 -4.141 1 98.31 21 VAL B N 1
ATOM 746 C CA . VAL B 1 21 ? -5.836 -8.445 -4.02 1 98.31 21 VAL B CA 1
ATOM 747 C C . VAL B 1 21 ? -7.18 -8.461 -3.299 1 98.31 21 VAL B C 1
ATOM 749 O O . VAL B 1 21 ? -7.438 -7.621 -2.432 1 98.31 21 VAL B O 1
ATOM 752 N N . ALA B 1 22 ? -8.008 -9.391 -3.672 1 98.12 22 ALA B N 1
ATOM 753 C CA . ALA B 1 22 ? -9.305 -9.516 -3.016 1 98.12 22 ALA B CA 1
ATOM 754 C C . ALA B 1 22 ? -9.141 -9.797 -1.525 1 98.12 22 ALA B C 1
ATOM 756 O O . ALA B 1 22 ? -9.836 -9.211 -0.693 1 98.12 22 ALA B O 1
ATOM 757 N N . GLN B 1 23 ? -8.25 -10.664 -1.232 1 97.62 23 GLN B N 1
ATOM 758 C CA . GLN B 1 23 ? -7.977 -10.984 0.165 1 97.62 23 GLN B CA 1
ATOM 759 C C . GLN B 1 23 ? -7.465 -9.758 0.917 1 97.62 23 GLN B C 1
ATOM 761 O O . GLN B 1 23 ? -7.859 -9.508 2.059 1 97.62 23 GLN B O 1
ATOM 766 N N . LEU B 1 24 ? -6.574 -9.094 0.312 1 96.94 24 LEU B N 1
ATOM 767 C CA . LEU B 1 24 ? -6.016 -7.891 0.919 1 96.94 24 LEU B CA 1
ATOM 768 C C . LEU B 1 24 ? -7.105 -6.855 1.174 1 96.94 24 LEU B C 1
ATOM 770 O O . LEU B 1 24 ? -7.148 -6.242 2.244 1 96.94 24 LEU B O 1
ATOM 774 N N . LYS B 1 25 ? -7.984 -6.66 0.205 1 97 25 LYS B N 1
ATOM 775 C CA . LYS B 1 25 ? -9.102 -5.73 0.359 1 97 25 LYS B CA 1
ATOM 776 C C . LYS B 1 25 ? -9.992 -6.133 1.53 1 97 25 LYS B C 1
ATOM 778 O O . LYS B 1 25 ? -10.406 -5.285 2.32 1 97 25 LYS B O 1
ATOM 783 N N . GLU B 1 26 ? -10.234 -7.344 1.606 1 96.25 26 GLU B N 1
ATOM 784 C CA . GLU B 1 26 ? -11.055 -7.855 2.701 1 96.25 26 GLU B CA 1
ATOM 785 C C . GLU B 1 26 ? -10.383 -7.625 4.051 1 96.25 26 GLU B C 1
ATOM 787 O O . GLU B 1 26 ? -11.016 -7.18 5.004 1 96.25 26 GLU B O 1
ATOM 792 N N . GLY B 1 27 ? -9.094 -7.992 4.121 1 94.69 27 GLY B N 1
ATOM 793 C CA . GLY B 1 27 ? -8.344 -7.77 5.344 1 94.69 27 GLY B CA 1
ATOM 794 C C . GLY B 1 27 ? -8.32 -6.312 5.773 1 94.69 27 GLY B C 1
ATOM 795 O O . GLY B 1 27 ? -8.508 -6.004 6.949 1 94.69 27 GLY B O 1
ATOM 796 N N . LEU B 1 28 ? -8.094 -5.477 4.867 1 94.75 28 LEU B N 1
ATOM 797 C CA . LEU B 1 28 ? -8.07 -4.047 5.152 1 94.75 28 LEU B CA 1
ATOM 798 C C . LEU B 1 28 ? -9.445 -3.559 5.598 1 94.75 28 LEU B C 1
ATOM 800 O O . LEU B 1 28 ? -9.555 -2.783 6.551 1 94.75 28 LEU B O 1
ATOM 804 N N . ALA B 1 29 ? -10.469 -4.012 4.91 1 93.62 29 ALA B N 1
ATOM 805 C CA . ALA B 1 29 ? -11.836 -3.635 5.25 1 93.62 29 ALA B CA 1
ATOM 806 C C . ALA B 1 29 ? -12.18 -4.047 6.68 1 93.62 29 ALA B C 1
ATOM 808 O O . ALA B 1 29 ? -12.891 -3.33 7.383 1 93.62 29 ALA B O 1
ATOM 809 N N . GLY B 1 30 ? -11.711 -5.195 7.02 1 91.56 30 GLY B N 1
ATOM 810 C CA . GLY B 1 30 ? -11.914 -5.668 8.383 1 91.56 30 GLY B CA 1
ATOM 811 C C . GLY B 1 30 ? -11.375 -4.715 9.43 1 91.56 30 GLY B C 1
ATOM 812 O O . GLY B 1 30 ? -11.82 -4.734 10.578 1 91.56 30 GLY B O 1
ATOM 813 N N . LEU B 1 31 ? -10.453 -3.906 9.023 1 88.5 31 LEU B N 1
ATOM 814 C CA . LEU B 1 31 ? -9.836 -2.934 9.922 1 88.5 31 LEU B CA 1
ATOM 815 C C . LEU B 1 31 ? -10.375 -1.533 9.664 1 88.5 31 LEU B C 1
ATOM 817 O O . LEU B 1 31 ? -9.867 -0.554 10.219 1 88.5 31 LEU B O 1
ATOM 821 N N . GLY B 1 32 ? -11.344 -1.419 8.836 1 91.38 32 GLY B N 1
ATOM 822 C CA . GLY B 1 32 ? -11.914 -0.128 8.492 1 91.38 32 GLY B CA 1
ATOM 823 C C . GLY B 1 32 ? -11.086 0.658 7.504 1 91.38 32 GLY B C 1
ATOM 824 O O . GLY B 1 32 ? -11.18 1.884 7.434 1 91.38 32 GLY B O 1
ATOM 825 N N . VAL B 1 33 ? -10.18 0.052 6.789 1 93.19 33 VAL B N 1
ATOM 826 C CA . VAL B 1 33 ? -9.289 0.697 5.836 1 93.19 33 VAL B CA 1
ATOM 827 C C . VAL B 1 33 ? -9.719 0.358 4.41 1 93.19 33 VAL B C 1
ATOM 829 O O . VAL B 1 33 ? -10.008 -0.8 4.102 1 93.19 33 VAL B O 1
ATOM 832 N N . THR B 1 34 ? -9.859 1.389 3.646 1 94.5 34 THR B N 1
ATOM 833 C CA . THR B 1 34 ? -10.156 1.192 2.232 1 9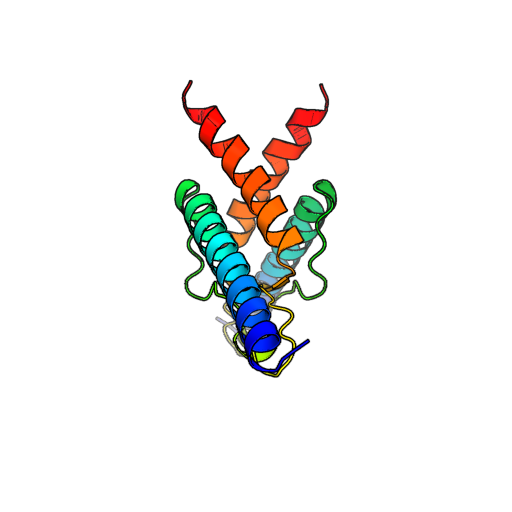4.5 34 THR B CA 1
ATOM 834 C C . THR B 1 34 ? -9.078 1.835 1.362 1 94.5 34 THR B C 1
ATOM 836 O O . THR B 1 34 ? -8.648 2.959 1.627 1 94.5 34 THR B O 1
ATOM 839 N N . LEU B 1 35 ? -8.57 1.115 0.469 1 96.5 35 LEU B N 1
ATOM 840 C CA . LEU B 1 35 ? -7.668 1.593 -0.573 1 96.5 35 LEU B CA 1
ATOM 841 C C . LEU B 1 35 ? -8.312 1.474 -1.949 1 96.5 35 LEU B C 1
ATOM 843 O O . LEU B 1 35 ? -8.203 0.437 -2.605 1 96.5 35 LEU B O 1
ATOM 847 N N . PRO B 1 36 ? -8.969 2.525 -2.393 1 95.69 36 PRO B N 1
ATOM 848 C CA . PRO B 1 36 ? -9.797 2.443 -3.596 1 95.69 36 PRO B CA 1
ATOM 849 C C . PRO B 1 36 ? -9 2.088 -4.844 1 95.69 36 PRO B C 1
ATOM 851 O O . PRO B 1 36 ? -9.555 1.581 -5.82 1 95.69 36 PRO B O 1
ATOM 854 N N . SER B 1 37 ? -7.711 2.385 -4.801 1 96.38 37 SER B N 1
ATOM 855 C CA . SER B 1 37 ? -6.914 2.184 -6.008 1 96.38 37 SER B CA 1
ATOM 856 C C . SER B 1 37 ? -6.145 0.87 -5.953 1 96.38 37 SER B C 1
ATOM 858 O O . SER B 1 37 ? -5.328 0.585 -6.828 1 96.38 37 SER B O 1
ATOM 860 N N . LEU B 1 38 ? -6.375 0.093 -4.961 1 97.81 38 LEU B N 1
ATOM 861 C CA . LEU B 1 38 ? -5.73 -1.207 -4.809 1 97.81 38 LEU B CA 1
ATOM 862 C C . LEU B 1 38 ? -6.203 -2.174 -5.891 1 97.81 38 LEU B C 1
ATOM 864 O O . LEU B 1 38 ? -7.402 -2.398 -6.047 1 97.81 38 LEU B O 1
ATOM 868 N N . ARG B 1 39 ? -5.234 -2.676 -6.664 1 98.12 39 ARG B N 1
ATOM 869 C CA . ARG B 1 39 ? -5.547 -3.562 -7.781 1 98.12 39 ARG B CA 1
ATOM 870 C C . ARG B 1 39 ? -4.297 -4.285 -8.273 1 98.12 39 ARG B C 1
ATOM 872 O O . ARG B 1 39 ? -3.184 -3.973 -7.844 1 98.12 39 ARG B O 1
ATOM 879 N N . VAL B 1 40 ? -4.594 -5.289 -9.156 1 98 40 VAL B N 1
ATOM 880 C CA . VAL B 1 40 ? -3.475 -5.836 -9.914 1 98 40 VAL B CA 1
ATOM 881 C C . VAL B 1 40 ? -2.943 -4.781 -10.883 1 98 40 VAL B C 1
ATOM 883 O O . VAL B 1 40 ? -3.719 -4.125 -11.578 1 98 40 VAL B O 1
ATOM 886 N N . ASP B 1 41 ? -1.591 -4.574 -10.828 1 97.19 41 ASP B N 1
ATOM 887 C CA . ASP B 1 41 ? -0.992 -3.607 -11.742 1 97.19 41 ASP B CA 1
ATOM 888 C C . ASP B 1 41 ? -1.18 -4.039 -13.195 1 97.19 41 ASP B C 1
ATOM 890 O O . ASP B 1 41 ? -0.669 -5.078 -13.609 1 97.19 41 ASP B O 1
ATOM 894 N N . PRO B 1 42 ? -1.856 -3.258 -13.969 1 95.69 42 PRO B N 1
ATOM 895 C CA . PRO B 1 42 ? -2.164 -3.672 -15.336 1 95.69 42 PRO B CA 1
ATOM 896 C C . PRO B 1 42 ? -0.915 -3.822 -16.203 1 95.69 42 PRO B C 1
ATOM 898 O O . PRO B 1 42 ? -0.88 -4.664 -17.109 1 95.69 42 PRO B O 1
ATOM 901 N N . VAL B 1 43 ? 0.077 -3.012 -15.891 1 94.75 43 VAL B N 1
ATOM 902 C CA . VAL B 1 43 ? 1.295 -3.031 -16.688 1 94.75 43 VAL B CA 1
ATOM 903 C C . VAL B 1 43 ? 2.041 -4.344 -16.469 1 94.75 43 VAL B C 1
ATOM 905 O O . VAL B 1 43 ? 2.564 -4.934 -17.422 1 94.75 43 VAL B O 1
ATOM 908 N N . SER B 1 44 ? 2.051 -4.77 -15.242 1 95.06 44 SER B N 1
ATOM 909 C CA . SER B 1 44 ? 2.781 -5.984 -14.898 1 95.06 44 SER B CA 1
ATOM 910 C C . SER B 1 44 ? 2.066 -7.227 -15.414 1 95.06 44 SER B C 1
ATOM 912 O O . SER B 1 44 ? 2.658 -8.305 -15.484 1 95.06 44 SER B O 1
ATOM 914 N N . CYS B 1 45 ? 0.825 -7.109 -15.758 1 93.38 45 CYS B N 1
ATOM 915 C CA . CYS B 1 45 ? 0.033 -8.234 -16.25 1 93.38 45 CYS B CA 1
ATOM 916 C C . CYS B 1 45 ? 0.1 -8.32 -17.766 1 93.38 45 CYS B C 1
ATOM 918 O O . CYS B 1 45 ? -0.361 -9.297 -18.359 1 93.38 45 CYS B O 1
ATOM 920 N N . ALA B 1 46 ? 0.667 -7.391 -18.281 1 88.81 46 ALA B N 1
ATOM 921 C CA . ALA B 1 46 ? 0.69 -7.328 -19.75 1 88.81 46 ALA B CA 1
ATOM 922 C C . ALA B 1 46 ? 1.836 -8.156 -20.312 1 88.81 46 ALA B C 1
ATOM 924 O O . ALA B 1 46 ? 2.795 -8.469 -19.609 1 88.81 46 ALA B O 1
ATOM 925 N N . GLY B 1 47 ? 1.695 -8.688 -21.531 1 84 47 GLY B N 1
ATOM 926 C CA . GLY B 1 47 ? 2.752 -9.391 -22.25 1 84 47 GLY B CA 1
ATOM 927 C C . GLY B 1 47 ? 2.609 -10.898 -22.203 1 84 47 GLY B C 1
ATOM 928 O O . GLY B 1 47 ? 1.589 -11.414 -21.75 1 84 47 GLY B O 1
ATOM 929 N N . ASN B 1 48 ? 3.676 -11.641 -22.719 1 81.88 48 ASN B N 1
ATOM 930 C CA . ASN B 1 48 ? 3.619 -13.086 -22.922 1 81.88 48 ASN B CA 1
ATOM 931 C C . ASN B 1 48 ? 3.939 -13.852 -21.641 1 81.88 48 ASN B C 1
ATOM 933 O O . ASN B 1 48 ? 3.516 -15 -21.484 1 81.88 48 ASN B O 1
ATOM 937 N N . GLU B 1 49 ? 4.66 -13.273 -20.781 1 88.81 49 GLU B N 1
ATOM 938 C CA . GLU B 1 49 ? 5.023 -13.891 -19.5 1 88.81 49 GLU B CA 1
ATOM 939 C C . GLU B 1 49 ? 4.809 -12.914 -18.344 1 88.81 49 GLU B C 1
ATOM 941 O O . GLU B 1 49 ? 5.77 -12.367 -17.812 1 88.81 49 GLU B O 1
ATOM 946 N N . PRO B 1 50 ? 3.523 -12.859 -18.047 1 91.25 50 PRO B N 1
ATOM 947 C CA . PRO B 1 50 ? 3.203 -11.867 -17.016 1 91.25 50 PRO B CA 1
ATOM 948 C C . PRO B 1 50 ? 3.799 -12.219 -15.656 1 91.25 50 PRO B C 1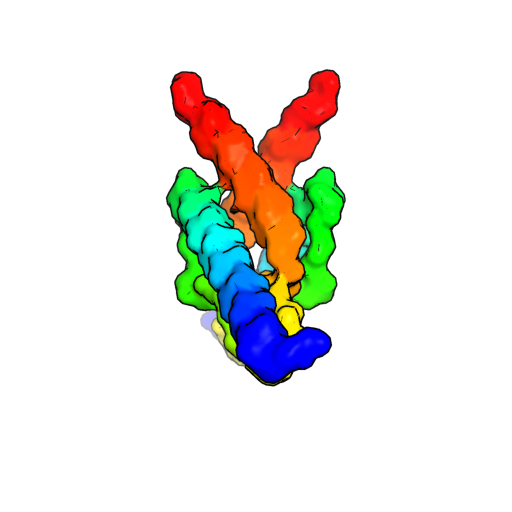
ATOM 950 O O . PRO B 1 50 ? 3.854 -13.398 -15.281 1 91.25 50 PRO B O 1
ATOM 953 N N . THR B 1 51 ? 4.359 -11.234 -14.922 1 94.19 51 THR B N 1
ATOM 954 C CA . THR B 1 51 ? 4.754 -11.258 -13.516 1 94.19 51 THR B CA 1
ATOM 955 C C . THR B 1 51 ? 3.953 -10.234 -12.719 1 94.19 51 THR B C 1
ATOM 957 O O . THR B 1 51 ? 4.453 -9.148 -12.414 1 94.19 51 THR B O 1
ATOM 960 N N . PRO B 1 52 ? 2.738 -10.672 -12.398 1 96.5 52 PRO B N 1
ATOM 961 C CA . PRO B 1 52 ? 1.796 -9.703 -11.836 1 96.5 52 PRO B CA 1
ATOM 962 C C . PRO B 1 52 ? 2.303 -9.07 -10.539 1 96.5 52 PRO B C 1
ATOM 964 O O . PRO B 1 52 ? 2.902 -9.758 -9.711 1 96.5 52 PRO B O 1
ATOM 967 N N . LEU B 1 53 ? 2.154 -7.82 -10.461 1 96.81 53 LEU B N 1
ATOM 968 C CA . LEU B 1 53 ? 2.379 -7.043 -9.25 1 96.81 53 LEU B CA 1
ATOM 969 C C . LEU B 1 53 ? 1.071 -6.445 -8.742 1 96.81 53 LEU B C 1
ATOM 971 O O . LEU B 1 53 ? 0.107 -6.309 -9.5 1 96.81 53 LEU B O 1
ATOM 975 N N . VAL B 1 54 ? 1.103 -6.18 -7.473 1 97.69 54 VAL B N 1
ATOM 976 C CA . VAL B 1 54 ? -0.02 -5.48 -6.859 1 97.69 54 VAL B CA 1
ATOM 977 C C . VAL B 1 54 ? 0.284 -3.988 -6.777 1 97.69 54 VAL B C 1
ATOM 979 O O . VAL B 1 54 ? 1.36 -3.592 -6.324 1 97.69 54 VAL B O 1
ATOM 982 N N . ASP B 1 55 ? -0.612 -3.238 -7.293 1 97.81 55 ASP B N 1
ATOM 983 C CA . ASP B 1 55 ? -0.55 -1.791 -7.117 1 97.81 55 ASP B CA 1
ATOM 984 C C . ASP B 1 55 ? -1.354 -1.352 -5.895 1 97.81 55 ASP B C 1
ATOM 986 O O . ASP B 1 55 ? -2.588 -1.351 -5.926 1 97.81 55 ASP B O 1
ATOM 990 N N . LEU B 1 56 ? -0.625 -0.919 -4.816 1 97.69 56 LEU B N 1
ATOM 991 C CA . LEU B 1 56 ? -1.298 -0.544 -3.576 1 97.69 56 LEU B CA 1
ATOM 992 C C . LEU B 1 56 ? -1.858 0.871 -3.67 1 97.69 56 LEU B C 1
ATOM 994 O O . LEU B 1 56 ? -2.793 1.221 -2.945 1 97.69 56 LEU B O 1
ATOM 998 N N . GLY B 1 57 ? -1.301 1.631 -4.418 1 96.81 57 GLY B N 1
ATOM 999 C CA . GLY B 1 57 ? -1.812 2.977 -4.633 1 96.81 57 GLY B CA 1
ATOM 1000 C C . GLY B 1 57 ? -1.404 3.949 -3.541 1 96.81 57 GLY B C 1
ATOM 1001 O O . GLY B 1 57 ? -0.3 3.855 -3 1 96.81 57 GLY B O 1
ATOM 1002 N N . ARG B 1 58 ? -2.232 4.977 -3.373 1 96.94 58 ARG B N 1
ATOM 1003 C CA . ARG B 1 58 ? -1.999 6.035 -2.396 1 96.94 58 ARG B CA 1
ATOM 1004 C C . ARG B 1 58 ? -3.031 5.984 -1.274 1 96.94 58 ARG B C 1
ATOM 1006 O O . ARG B 1 58 ? -4.125 5.445 -1.456 1 96.94 58 ARG B O 1
ATOM 1013 N N . CYS B 1 59 ? -2.637 6.453 -0.151 1 96.69 59 CYS B N 1
ATOM 1014 C CA . CYS B 1 59 ? -3.564 6.543 0.972 1 96.69 59 CYS B CA 1
ATOM 1015 C C . CYS B 1 59 ? -3.309 7.801 1.793 1 96.69 59 CYS B C 1
ATOM 1017 O O . CYS B 1 59 ? -2.254 8.422 1.672 1 96.69 59 CYS B O 1
ATOM 1019 N N . ASN B 1 60 ? -4.309 8.258 2.537 1 96.25 60 ASN B N 1
ATOM 1020 C CA . ASN B 1 60 ? -4.113 9.406 3.426 1 96.25 60 ASN B CA 1
ATOM 1021 C C . ASN B 1 60 ? -3.293 9.023 4.652 1 96.25 60 ASN B C 1
ATOM 1023 O O . ASN B 1 60 ? -3.053 7.84 4.906 1 96.25 60 ASN B O 1
ATOM 1027 N N . ILE B 1 61 ? -2.842 10.078 5.336 1 96.12 61 ILE B N 1
ATOM 1028 C CA . ILE B 1 61 ? -1.968 9.891 6.488 1 96.12 61 ILE B CA 1
ATOM 1029 C C . ILE B 1 61 ? -2.711 9.125 7.582 1 96.12 61 ILE B C 1
ATOM 1031 O O . ILE B 1 61 ? -2.133 8.258 8.242 1 96.12 61 ILE B O 1
ATOM 1035 N N . ASP B 1 62 ? -3.947 9.461 7.77 1 94.31 62 ASP B N 1
ATOM 1036 C CA . ASP B 1 62 ? -4.738 8.773 8.781 1 94.31 62 ASP B CA 1
ATOM 1037 C C . ASP B 1 62 ? -4.789 7.27 8.523 1 94.31 62 ASP B C 1
ATOM 1039 O O . ASP B 1 62 ? -4.68 6.465 9.445 1 94.31 62 ASP B O 1
ATOM 1043 N N . THR B 1 63 ? -4.953 6.867 7.328 1 94.88 63 THR B N 1
ATOM 1044 C CA . THR B 1 63 ? -4.965 5.465 6.93 1 94.88 63 THR B CA 1
ATOM 1045 C C . THR B 1 63 ? -3.617 4.809 7.207 1 94.88 63 THR B C 1
ATOM 1047 O O . THR B 1 63 ? -3.559 3.701 7.746 1 94.88 63 THR B O 1
ATOM 1050 N N . ALA B 1 64 ? -2.549 5.477 6.828 1 95.81 64 ALA B N 1
ATOM 1051 C CA . ALA B 1 64 ? -1.204 4.969 7.09 1 95.81 64 ALA B CA 1
ATOM 1052 C C . ALA B 1 64 ? -0.996 4.723 8.586 1 95.81 64 ALA B C 1
ATOM 1054 O O . ALA B 1 64 ? -0.439 3.693 8.977 1 95.81 64 ALA B O 1
ATOM 1055 N N . LEU B 1 65 ? -1.456 5.652 9.375 1 95.19 65 LEU B N 1
ATOM 1056 C CA . LEU B 1 65 ? -1.287 5.531 10.82 1 95.19 65 LEU B CA 1
ATOM 1057 C C . LEU B 1 65 ? -2.105 4.371 11.375 1 95.19 65 LEU B C 1
ATOM 1059 O O . LEU B 1 65 ? -1.658 3.664 12.281 1 95.19 65 LEU B O 1
ATOM 1063 N N . ARG B 1 66 ? -3.238 4.125 10.789 1 93.38 66 ARG B N 1
ATOM 1064 C CA . ARG B 1 66 ? -4.035 2.965 11.18 1 93.38 66 ARG B CA 1
ATOM 1065 C C . ARG B 1 66 ? -3.307 1.666 10.852 1 93.38 66 ARG B C 1
ATOM 1067 O O . ARG B 1 66 ? -3.301 0.732 11.664 1 93.38 66 ARG B O 1
ATOM 1074 N N . LEU B 1 67 ? -2.707 1.673 9.703 1 93.5 67 LEU B N 1
ATOM 1075 C CA . LEU B 1 67 ? -1.931 0.496 9.336 1 93.5 67 LEU B CA 1
ATOM 1076 C C . LEU B 1 67 ? -0.767 0.287 10.297 1 93.5 67 LEU B C 1
ATOM 1078 O O . LEU B 1 67 ? -0.46 -0.847 10.672 1 93.5 67 LEU B O 1
ATOM 1082 N N . CYS B 1 68 ? -0.149 1.33 10.695 1 94.19 68 CYS B N 1
ATOM 1083 C CA . CYS B 1 68 ? 0.948 1.249 11.648 1 94.19 68 CYS B CA 1
ATOM 1084 C C . CYS B 1 68 ? 0.489 0.607 12.953 1 94.19 68 CYS B C 1
ATOM 1086 O O . CYS B 1 68 ? 1.209 -0.204 13.539 1 94.19 68 CYS B O 1
ATOM 1088 N N . GLU B 1 69 ? -0.639 0.956 13.367 1 91.94 69 GLU B N 1
ATOM 1089 C CA . GLU B 1 69 ? -1.181 0.405 14.602 1 91.94 69 GLU B CA 1
ATOM 1090 C C . GLU B 1 69 ? -1.391 -1.103 14.492 1 91.94 69 GLU B C 1
ATOM 1092 O O . GLU B 1 69 ? -1.097 -1.847 15.43 1 91.94 69 GLU B O 1
ATOM 1097 N N . VAL B 1 70 ? -1.855 -1.49 13.414 1 89.88 70 VAL B N 1
ATOM 1098 C CA . VAL B 1 70 ? -2.1 -2.906 13.164 1 89.88 70 VAL B CA 1
ATOM 1099 C C . VAL B 1 70 ? -0.777 -3.67 13.172 1 89.88 70 VAL B C 1
ATOM 1101 O O . VAL B 1 70 ? -0.688 -4.766 13.727 1 89.88 70 VAL B O 1
ATOM 1104 N N . LEU B 1 71 ? 0.181 -3.104 12.586 1 89.56 71 LEU B N 1
ATOM 1105 C CA . LEU B 1 71 ? 1.481 -3.754 12.469 1 89.56 71 LEU B CA 1
ATOM 1106 C C . LEU B 1 71 ? 2.18 -3.809 13.828 1 89.56 71 LEU B C 1
ATOM 1108 O O . LEU B 1 71 ? 2.895 -4.77 14.125 1 89.56 71 LEU B O 1
ATOM 1112 N N . ALA B 1 72 ? 2.045 -2.801 14.633 1 84.81 72 ALA B N 1
ATOM 1113 C CA . ALA B 1 72 ? 2.684 -2.725 15.945 1 84.81 72 ALA B CA 1
ATOM 1114 C C . ALA B 1 72 ? 2.096 -3.76 16.906 1 84.81 72 ALA B C 1
ATOM 1116 O O . ALA B 1 72 ? 2.803 -4.293 17.766 1 84.81 72 ALA B O 1
ATOM 1117 N N . GLU B 1 73 ? 0.91 -3.965 16.922 1 76.81 73 GLU B N 1
ATOM 1118 C CA . GLU B 1 73 ? 0.259 -4.945 17.781 1 76.81 73 GLU B CA 1
ATOM 1119 C C . GLU B 1 73 ? 0.75 -6.359 17.484 1 76.81 73 GLU B C 1
ATOM 1121 O O . GLU B 1 73 ? 0.786 -7.215 18.375 1 76.81 73 GLU B O 1
ATOM 1126 N N . LYS B 1 74 ? 1.08 -6.617 16.359 1 64.69 74 LYS B N 1
ATOM 1127 C CA . LYS B 1 74 ? 1.615 -7.926 15.984 1 64.69 74 LYS B CA 1
ATOM 1128 C C . LYS B 1 74 ? 3.053 -8.086 16.469 1 64.69 74 LYS B C 1
ATOM 1130 O O . LYS B 1 74 ? 3.455 -9.18 16.891 1 64.69 74 LYS B O 1
ATOM 1135 N N . GLY B 1 75 ? 3.867 -7.062 16.344 1 56.25 75 GLY B N 1
ATOM 1136 C CA . GLY B 1 75 ? 5.211 -7.156 16.891 1 56.25 75 GLY B CA 1
ATOM 1137 C C . GLY B 1 75 ? 5.234 -7.34 18.391 1 56.25 75 GLY B C 1
ATOM 1138 O O . GLY B 1 75 ? 6.184 -7.906 18.938 1 56.25 75 GLY B O 1
ATOM 1139 N N . SER B 1 76 ? 4.418 -6.703 19.141 1 52.41 76 SER B N 1
ATOM 1140 C CA . SER B 1 76 ? 4.41 -6.883 20.594 1 52.41 76 SER B CA 1
ATOM 1141 C C . SER B 1 76 ? 3.965 -8.289 20.969 1 52.41 76 SER B C 1
ATOM 1143 O O . SER B 1 76 ? 4.184 -8.727 22.094 1 52.41 76 SER B O 1
ATOM 1145 N N . GLY B 1 77 ? 3.342 -8.891 20.125 1 46.16 77 GLY B N 1
ATOM 1146 C CA . GLY B 1 77 ? 2.885 -10.203 20.562 1 46.16 77 GLY B CA 1
ATOM 1147 C C . GLY B 1 77 ? 3.977 -11.258 20.531 1 46.16 77 GLY B C 1
ATOM 1148 O O . GLY B 1 77 ? 3.756 -12.398 20.938 1 46.16 77 GLY B O 1
ATOM 1149 N N . HIS B 1 78 ? 4.961 -11.125 19.766 1 42.31 78 HIS B N 1
ATOM 1150 C CA . HIS B 1 78 ? 5.891 -12.25 19.766 1 42.31 78 HIS B CA 1
ATOM 1151 C C . HIS B 1 78 ? 6.828 -12.172 20.969 1 42.31 78 HIS B C 1
ATOM 1153 O O . HIS B 1 78 ? 7.77 -12.961 21.078 1 42.31 78 HIS B O 1
ATOM 1159 N N . GLY B 1 79 ? 6.816 -11.062 21.688 1 34.03 79 GLY B N 1
ATOM 1160 C CA . GLY B 1 79 ? 7.77 -11.172 22.781 1 34.03 79 GLY B CA 1
ATOM 1161 C C . GLY B 1 79 ? 7.32 -12.133 23.859 1 34.03 79 GLY B C 1
ATOM 1162 O O . GLY B 1 79 ? 7.926 -12.195 24.938 1 34.03 79 GLY B O 1
ATOM 1163 N N . ASP B 1 80 ? 6.289 -12.836 23.781 1 29.77 80 ASP B N 1
ATOM 1164 C CA . ASP B 1 80 ? 6.32 -13.773 24.891 1 29.77 80 ASP B CA 1
ATOM 1165 C C . ASP B 1 80 ? 7.371 -14.859 24.672 1 29.77 80 ASP B C 1
ATOM 1167 O O . ASP B 1 80 ? 7.578 -15.312 23.547 1 29.77 80 ASP B O 1
#

Secondary structure (DSSP, 8-state):
--HHHHHHHHHHHHHHHHHHHHHHHHHHHHTT---TT-EE-TTTT-SSS----EEEEEE-HHHHHHHHHHHHHHHHGGG-/--HHHHHHHHHHHHHHHHHHHHHHHHHHHHTT---TT-EE-TTTT-SSS----EEEEEE-HHHHHHHHHHHHHHHHGGG-

pLDDT: mean 89.31, std 14.34, range [29.66, 98.31]

Nearest PDB structures (foldseek):
  3viq-assembly1_A  TM=3.623E-01  e=4.412E+00  Schizosaccharomyces pombe 972h-
  7mca-assembly1_I  TM=4.237E-01  e=9.884E+00  Saccharomyces cerevisiae
  3viq-assembly1_A  TM=3.628E-01  e=4.412E+00  Schizosaccharomyces pombe 972h-
  7mca-assembly1_I  TM=4.231E-01  e=9.884E+00  Saccharomyces cerevisiae

Organism: Streptomyces microflavus (NCBI:txid1919)

Foldseek 3Di:
DPLVVLVVVLVVQQVVVQVVQVVVQVVCVVLVHHQPPWDWDPVQSDDSHHDIDIDSDDDDPVRVVSVVVVVVVVVVPPPD/DPLVVLVVVLVVQQVVVQVVQVVVQVVCVVLVHHQPPWDWDPVQSDDSHHDIDIDSDDDDPVRVVSVVVVVVVVVVPPPD

Radius of gyration: 18.44 Å; Cα contacts (8 Å, |Δi|>4): 209; chains: 2; bounding box: 25×60×52 Å